Protein AF-A0A658NQN2-F1 (afdb_monomer_lite)

Radius of gyration: 14.79 Å; chains: 1; bounding box: 32×26×38 Å

Secondary structure (DSSP, 8-state):
-TTTHHHHHHHHGGG-HHHHHHHHHHTT---TTS-HHHHHHHHHHHHHHHHHHTT--SSGGGGT--GGGHHHHHHHHHT-HHHHHT---

Foldseek 3Di:
DLQCVLVLQQVQCVLPLPVLLVLLVVLVHDCPPPDSSVSSNSNSVSSLVVCVVVPHDNDPVVVVDD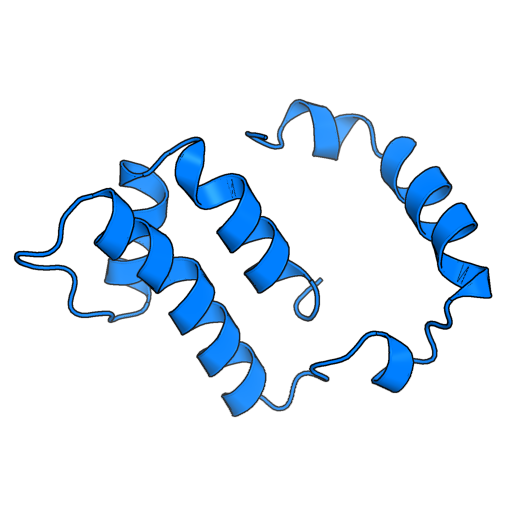PVCVVVVVVVVVVPVVVVVPRSD

Structure (mmCIF, N/CA/C/O backbone):
data_AF-A0A658NQN2-F1
#
_entry.id   AF-A0A658NQN2-F1
#
loop_
_atom_site.group_PDB
_atom_site.id
_atom_site.type_symbol
_atom_site.label_atom_id
_atom_site.label_alt_id
_atom_site.label_comp_id
_atom_site.label_asym_id
_atom_site.label_entity_id
_atom_site.label_seq_id
_atom_site.pdbx_PDB_ins_code
_atom_site.Cartn_x
_atom_site.Cartn_y
_atom_site.Cartn_z
_atom_site.occupancy
_atom_site.B_iso_or_equiv
_atom_site.auth_seq_id
_atom_site.auth_comp_id
_atom_site.auth_asym_id
_atom_site.auth_atom_id
_atom_site.pdbx_PDB_model_num
ATOM 1 N N . ASN A 1 1 ? -0.440 2.590 -11.061 1.00 69.31 1 ASN A N 1
ATOM 2 C CA . ASN A 1 1 ? -0.314 2.747 -9.594 1.00 69.31 1 ASN A CA 1
ATOM 3 C C . ASN A 1 1 ? -0.761 1.490 -8.846 1.00 69.31 1 ASN A C 1
ATOM 5 O O . ASN A 1 1 ? -0.026 1.014 -7.995 1.00 69.31 1 ASN A O 1
ATOM 9 N N . SER A 1 2 ? -1.911 0.904 -9.200 1.00 83.12 2 SER A N 1
ATOM 10 C CA . SER A 1 2 ? -2.571 -0.186 -8.455 1.00 83.12 2 SER A CA 1
ATOM 11 C C . SER A 1 2 ? -1.705 -1.416 -8.128 1.00 83.12 2 SER A C 1
ATOM 13 O O . SER A 1 2 ? -1.876 -1.993 -7.066 1.00 83.12 2 SER A O 1
ATOM 15 N N . LEU A 1 3 ? -0.732 -1.772 -8.978 1.00 93.06 3 LEU A N 1
ATOM 16 C CA . LEU A 1 3 ? 0.221 -2.866 -8.725 1.00 93.06 3 LEU A CA 1
ATOM 17 C C . LEU A 1 3 ? 1.117 -2.625 -7.492 1.00 93.06 3 LEU A C 1
ATOM 19 O O . LEU A 1 3 ? 1.401 -3.554 -6.744 1.00 93.06 3 LEU A O 1
ATOM 23 N N . LEU A 1 4 ? 1.601 -1.394 -7.297 1.00 94.50 4 LEU A N 1
ATOM 24 C CA . LEU A 1 4 ? 2.585 -1.071 -6.252 1.00 94.50 4 LEU A CA 1
ATOM 25 C C . LEU A 1 4 ? 1.938 -0.545 -4.967 1.00 94.50 4 LEU A C 1
ATOM 27 O O . LEU A 1 4 ? 2.584 -0.513 -3.921 1.00 94.50 4 LEU A O 1
ATOM 31 N N . LEU A 1 5 ? 0.666 -0.147 -5.036 1.00 95.88 5 LEU A N 1
ATOM 32 C CA . LEU A 1 5 ? -0.042 0.485 -3.928 1.00 95.88 5 LEU A CA 1
ATOM 33 C C . LEU A 1 5 ? -0.059 -0.370 -2.646 1.00 95.88 5 LEU A C 1
ATOM 35 O O . LEU A 1 5 ? 0.308 0.182 -1.609 1.00 95.88 5 LEU A O 1
ATOM 39 N N . PRO A 1 6 ? -0.372 -1.685 -2.668 1.00 96.38 6 PRO A N 1
ATOM 40 C CA . PRO A 1 6 ? -0.370 -2.487 -1.444 1.00 96.38 6 PRO A CA 1
ATOM 41 C C . PRO A 1 6 ? 0.997 -2.514 -0.748 1.00 96.38 6 PRO A C 1
ATOM 43 O O . PRO A 1 6 ? 1.071 -2.435 0.473 1.00 96.38 6 PRO A O 1
ATOM 46 N N . TYR A 1 7 ? 2.089 -2.556 -1.519 1.00 96.12 7 TYR A N 1
ATOM 47 C CA . TYR A 1 7 ? 3.455 -2.546 -0.986 1.00 96.12 7 TYR A CA 1
ATOM 48 C C . TYR A 1 7 ? 3.825 -1.190 -0.375 1.00 96.12 7 TYR A C 1
ATOM 50 O O . TYR A 1 7 ? 4.428 -1.134 0.695 1.00 96.12 7 TYR A O 1
ATOM 58 N N . GLY A 1 8 ? 3.423 -0.091 -1.022 1.00 96.00 8 GLY A N 1
ATOM 59 C CA . GLY A 1 8 ? 3.586 1.254 -0.471 1.00 96.00 8 GLY A CA 1
ATOM 60 C C . GLY A 1 8 ? 2.775 1.455 0.811 1.00 96.00 8 GLY A C 1
ATOM 61 O O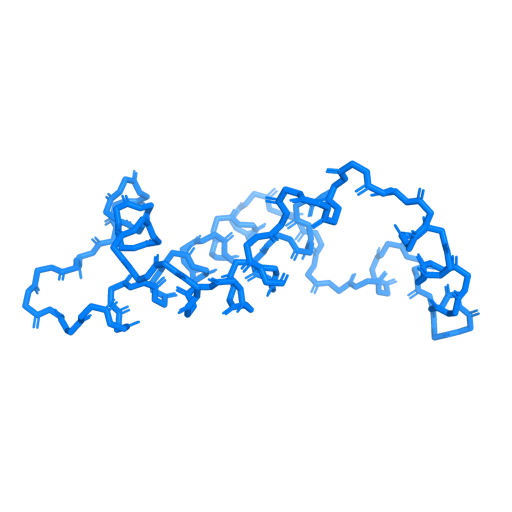 . GLY A 1 8 ? 3.280 2.023 1.775 1.00 96.00 8 GLY A O 1
ATOM 62 N N . MET A 1 9 ? 1.542 0.943 0.862 1.00 97.44 9 MET A N 1
ATOM 63 C CA . MET A 1 9 ? 0.713 0.963 2.072 1.00 97.44 9 MET A CA 1
ATOM 64 C C . MET A 1 9 ? 1.342 0.149 3.202 1.00 97.44 9 MET A C 1
ATOM 66 O O . MET A 1 9 ? 1.412 0.638 4.321 1.00 97.44 9 MET A O 1
ATOM 70 N N . GLU A 1 10 ? 1.837 -1.055 2.916 1.00 97.31 10 GLU A N 1
ATOM 71 C CA . GLU A 1 10 ? 2.513 -1.911 3.896 1.00 97.31 10 GLU A CA 1
ATOM 72 C C . GLU A 1 10 ? 3.756 -1.226 4.480 1.00 97.31 10 GLU A C 1
ATOM 74 O O . GLU A 1 10 ? 3.942 -1.188 5.699 1.00 97.31 10 GLU A O 1
ATOM 79 N N . PHE A 1 11 ? 4.566 -0.604 3.620 1.00 97.12 11 PHE A N 1
ATOM 80 C CA . PHE A 1 11 ? 5.701 0.202 4.050 1.00 97.12 11 PHE A CA 1
ATOM 81 C C . PHE A 1 11 ? 5.247 1.394 4.910 1.00 97.12 11 PHE A C 1
ATOM 83 O O . PHE A 1 11 ? 5.765 1.610 6.006 1.00 97.12 11 PHE A O 1
ATOM 90 N N . ASN A 1 12 ? 4.238 2.139 4.468 1.00 97.75 12 ASN A N 1
ATOM 91 C CA . ASN A 1 12 ? 3.790 3.354 5.143 1.00 97.75 12 ASN A CA 1
ATOM 92 C C . ASN A 1 12 ? 2.937 3.110 6.386 1.00 97.75 12 ASN A C 1
ATOM 94 O O . ASN A 1 12 ? 2.825 4.022 7.204 1.00 97.75 12 ASN A O 1
ATOM 98 N N . ALA A 1 13 ? 2.373 1.918 6.584 1.00 97.44 13 ALA A N 1
ATOM 99 C CA . ALA A 1 13 ? 1.441 1.629 7.673 1.00 97.44 13 ALA A CA 1
ATOM 100 C C . ALA A 1 13 ? 1.983 2.060 9.044 1.00 97.44 13 ALA A C 1
ATOM 102 O O . ALA A 1 13 ? 1.275 2.675 9.842 1.00 97.44 13 ALA A O 1
ATOM 103 N N . LEU A 1 14 ? 3.275 1.821 9.288 1.00 96.88 14 LEU A N 1
ATOM 104 C CA . LEU A 1 14 ? 3.945 2.153 10.548 1.00 96.88 14 LEU A CA 1
ATOM 105 C C . LEU A 1 14 ? 4.119 3.659 10.796 1.00 96.88 14 LEU A C 1
ATOM 107 O O . LEU A 1 14 ? 4.328 4.047 11.941 1.00 96.88 14 LEU A O 1
ATOM 111 N N . SER A 1 15 ? 4.023 4.501 9.765 1.00 97.62 15 SER A N 1
ATOM 112 C CA . SER A 1 15 ? 4.069 5.962 9.924 1.00 97.62 15 SER A CA 1
ATOM 113 C C . SER A 1 15 ? 2.796 6.520 10.567 1.00 97.62 15 SER A C 1
ATOM 115 O O . SER A 1 15 ? 2.836 7.569 11.208 1.00 97.62 15 SER A O 1
ATOM 117 N N . ASN A 1 16 ? 1.656 5.832 10.411 1.00 97.94 16 ASN A N 1
ATOM 118 C CA . ASN A 1 16 ? 0.390 6.269 10.987 1.00 97.94 16 ASN A CA 1
ATOM 119 C C . ASN A 1 16 ? -0.607 5.116 11.174 1.00 97.94 16 ASN A C 1
ATOM 121 O O . ASN A 1 16 ? -1.561 4.960 10.411 1.00 97.94 16 ASN A O 1
ATOM 125 N N . LEU A 1 17 ? -0.418 4.338 12.241 1.00 98.31 17 LEU A N 1
ATOM 126 C CA . LEU A 1 17 ? -1.258 3.172 12.534 1.00 98.31 17 LEU A CA 1
ATOM 127 C C . LEU A 1 17 ? -2.759 3.502 12.568 1.00 98.31 17 LEU A C 1
ATOM 129 O O . LEU A 1 17 ? -3.568 2.728 12.070 1.00 98.31 17 LEU A O 1
ATOM 133 N N . CYS A 1 18 ? -3.129 4.661 13.119 1.00 98.06 18 CYS A N 1
ATOM 134 C CA . CYS A 1 18 ? -4.526 5.072 13.243 1.00 98.06 18 CYS A CA 1
ATOM 135 C C . CYS A 1 18 ? -5.175 5.304 11.871 1.00 98.06 18 CYS A C 1
ATOM 137 O O . CYS A 1 18 ? -6.221 4.730 11.578 1.00 98.06 18 CYS A O 1
ATOM 139 N N . LYS A 1 19 ? -4.526 6.079 10.988 1.00 98.25 19 LYS A N 1
ATOM 140 C CA . LYS A 1 19 ? -5.060 6.338 9.642 1.00 98.25 19 LYS A CA 1
ATOM 141 C C . LYS A 1 19 ? -5.152 5.067 8.807 1.00 98.25 19 LYS A C 1
ATOM 143 O O . LYS A 1 19 ? -6.159 4.864 8.141 1.00 98.25 19 LYS A O 1
ATOM 148 N N . PHE A 1 20 ? -4.134 4.211 8.848 1.00 98.56 20 PHE A N 1
ATOM 149 C CA . PHE A 1 20 ? -4.179 2.947 8.112 1.00 98.56 20 PHE A CA 1
ATOM 150 C C . PHE A 1 20 ? -5.211 1.975 8.701 1.00 98.56 20 PHE A C 1
ATOM 152 O O . PHE A 1 20 ? -5.880 1.287 7.941 1.00 98.56 20 PHE A O 1
ATOM 159 N N . GLY A 1 21 ? -5.428 1.973 10.020 1.00 98.56 21 GLY A N 1
ATOM 160 C CA . GLY A 1 21 ? -6.542 1.247 10.638 1.00 98.56 21 GLY A CA 1
ATOM 161 C C . GLY A 1 21 ? -7.907 1.733 10.139 1.00 98.56 21 GLY A C 1
ATOM 162 O O . GLY A 1 21 ? -8.729 0.917 9.741 1.00 98.56 21 GLY A O 1
ATOM 163 N N . ALA A 1 22 ? -8.115 3.051 10.052 1.00 98.56 22 ALA A N 1
ATOM 164 C CA . ALA A 1 22 ? -9.347 3.625 9.503 1.00 98.56 22 ALA A CA 1
ATOM 165 C C . ALA A 1 22 ? -9.556 3.275 8.017 1.00 98.56 22 ALA A C 1
ATOM 167 O O . ALA A 1 22 ? -10.683 3.061 7.581 1.00 98.56 22 ALA A O 1
ATOM 168 N N . VAL A 1 23 ? -8.477 3.174 7.231 1.00 98.38 23 VAL A N 1
ATOM 169 C CA . VAL A 1 23 ? -8.560 2.676 5.847 1.00 98.38 23 VAL A CA 1
ATOM 170 C C . VAL A 1 23 ? -8.995 1.211 5.817 1.00 98.38 23 VAL A C 1
ATOM 172 O O . VAL A 1 23 ? -9.836 0.861 4.997 1.00 98.38 23 VAL A O 1
ATOM 175 N N . ALA A 1 24 ? -8.457 0.359 6.695 1.00 98.56 24 ALA A N 1
ATOM 176 C CA . ALA A 1 24 ? -8.871 -1.042 6.779 1.00 98.56 24 ALA A CA 1
ATOM 177 C C . ALA A 1 24 ? -10.365 -1.174 7.119 1.00 98.56 24 ALA A C 1
ATOM 179 O O . ALA A 1 24 ? -11.085 -1.902 6.443 1.00 98.56 24 ALA A O 1
ATOM 180 N N . GLU A 1 25 ? -10.841 -0.413 8.107 1.00 98.44 25 GLU A N 1
ATOM 181 C CA . GLU A 1 25 ? -12.261 -0.359 8.471 1.00 98.44 25 GLU A CA 1
ATOM 182 C C . GLU A 1 25 ? -13.138 0.105 7.300 1.00 98.44 25 GLU A C 1
ATOM 184 O O . GLU A 1 25 ? -14.148 -0.524 6.995 1.00 98.44 25 GLU A O 1
ATOM 189 N N . ALA A 1 26 ? -12.724 1.157 6.586 1.00 98.31 26 ALA A N 1
ATOM 190 C CA . ALA A 1 26 ? -13.445 1.661 5.416 1.00 98.31 26 ALA A CA 1
ATOM 191 C C . ALA A 1 26 ? -13.488 0.658 4.248 1.00 98.31 26 ALA A C 1
ATOM 193 O O . ALA A 1 26 ? -14.413 0.699 3.439 1.00 98.31 26 ALA A O 1
ATOM 194 N N . LEU A 1 27 ? -12.504 -0.241 4.159 1.00 97.81 27 LEU A N 1
ATOM 195 C CA . LEU A 1 27 ? -12.478 -1.353 3.205 1.00 97.81 27 LEU A CA 1
ATOM 196 C C . LEU A 1 27 ? -13.312 -2.562 3.670 1.00 97.81 27 LEU A C 1
ATOM 198 O O . LEU A 1 27 ? -13.415 -3.538 2.934 1.00 97.81 27 LEU A O 1
ATOM 202 N N . GLY A 1 28 ? -13.932 -2.491 4.852 1.00 97.75 28 GLY A N 1
ATOM 203 C CA . GLY A 1 28 ? -14.800 -3.533 5.398 1.00 97.75 28 GLY A CA 1
ATOM 204 C C . GLY A 1 28 ? -14.082 -4.589 6.240 1.00 97.75 28 GLY A C 1
ATOM 205 O O . GLY A 1 28 ? -14.692 -5.603 6.579 1.00 97.75 28 GLY A O 1
ATOM 206 N N . GLU A 1 29 ? -12.812 -4.381 6.599 1.00 98.44 29 GLU A N 1
ATOM 207 C CA . GLU A 1 29 ? -12.065 -5.344 7.411 1.00 98.44 29 GLU A CA 1
ATOM 208 C C . GLU A 1 29 ? -12.509 -5.325 8.886 1.00 98.44 29 GLU A C 1
ATOM 210 O O . GLU A 1 29 ? -12.677 -4.254 9.481 1.00 98.44 29 GLU A O 1
ATOM 215 N N . PRO A 1 30 ? -12.631 -6.495 9.539 1.00 97.56 30 PRO A N 1
ATOM 216 C CA . PRO A 1 30 ? -12.970 -6.575 10.953 1.00 97.56 30 PRO A CA 1
ATOM 217 C C . PRO A 1 30 ? -11.760 -6.199 11.821 1.00 97.56 30 PRO A C 1
ATOM 219 O O . PRO A 1 30 ? -10.910 -7.035 12.130 1.00 97.56 30 PRO A O 1
ATOM 222 N N . ILE A 1 31 ? -11.680 -4.932 12.238 1.00 98.00 31 ILE A N 1
ATOM 223 C CA . ILE A 1 31 ? -10.549 -4.423 13.037 1.00 98.00 31 ILE A CA 1
ATOM 224 C C . ILE A 1 31 ? -10.803 -4.354 14.551 1.00 98.00 31 ILE A C 1
ATOM 226 O O . ILE A 1 31 ? -9.886 -4.057 15.321 1.00 98.00 31 ILE A O 1
ATOM 230 N N . VAL A 1 32 ? -12.029 -4.626 15.004 1.00 97.12 32 VAL A N 1
ATOM 231 C CA . VAL A 1 32 ? -12.404 -4.553 16.425 1.00 97.12 32 VAL A CA 1
ATOM 232 C C . VAL A 1 32 ? -11.632 -5.594 17.239 1.00 97.12 32 VAL A C 1
ATOM 234 O O . VAL A 1 32 ? -11.573 -6.767 16.883 1.00 97.12 32 VAL A O 1
ATOM 237 N N . GLY A 1 33 ? -11.038 -5.159 18.352 1.00 97.50 33 GLY A N 1
ATOM 238 C CA . GLY A 1 33 ? -10.238 -6.018 19.233 1.00 97.50 33 GLY A CA 1
ATOM 239 C C . GLY A 1 33 ? -8.815 -6.292 18.734 1.00 97.50 33 GLY A C 1
ATOM 240 O O . GLY A 1 33 ? -8.027 -6.899 19.459 1.00 97.50 33 GLY A O 1
ATOM 241 N N . LEU A 1 34 ? -8.447 -5.820 17.537 1.00 98.25 34 LEU A N 1
ATOM 242 C CA . LEU A 1 34 ? -7.072 -5.889 17.057 1.00 98.25 34 LEU A CA 1
ATOM 243 C C . LEU A 1 34 ? -6.202 -4.808 17.706 1.00 98.25 34 LEU A C 1
ATOM 245 O O . LEU A 1 34 ? -6.656 -3.716 18.047 1.00 98.25 34 LEU A O 1
ATOM 249 N N . SER A 1 35 ? -4.901 -5.088 17.814 1.00 98.44 35 SER A N 1
ATOM 250 C CA . SER A 1 35 ? -3.931 -4.033 18.122 1.00 98.44 35 SER A CA 1
ATOM 251 C C . SER A 1 35 ? -3.900 -2.989 16.993 1.00 98.44 35 SER A C 1
ATOM 253 O O . SER A 1 35 ? -4.107 -3.355 15.831 1.00 98.44 35 SER A O 1
ATOM 255 N N . PRO A 1 36 ? -3.532 -1.721 17.267 1.00 98.25 36 PRO A N 1
ATOM 256 C CA . PRO A 1 36 ? -3.417 -0.698 16.224 1.00 98.25 36 PRO A CA 1
ATOM 257 C C . PRO A 1 36 ? -2.508 -1.112 15.060 1.00 98.25 36 PRO A C 1
ATOM 259 O O . PRO A 1 36 ? -2.768 -0.780 13.908 1.00 98.25 36 PRO A O 1
ATOM 262 N N . ARG A 1 37 ? -1.450 -1.883 15.347 1.00 98.00 37 ARG A N 1
ATOM 263 C CA . ARG A 1 37 ? -0.542 -2.414 14.324 1.00 98.00 37 ARG A CA 1
ATOM 264 C C . ARG A 1 37 ? -1.214 -3.463 13.441 1.00 98.00 37 ARG A C 1
ATOM 266 O O . ARG A 1 37 ? -1.045 -3.415 12.227 1.00 98.00 37 ARG A O 1
ATOM 273 N N . ALA A 1 38 ? -1.959 -4.389 14.038 1.00 98.25 38 ALA A N 1
ATOM 274 C CA . ALA A 1 38 ? -2.686 -5.411 13.291 1.00 98.25 38 ALA A CA 1
ATOM 275 C C . ALA A 1 38 ? -3.817 -4.791 12.451 1.00 98.25 38 ALA A C 1
ATOM 277 O O . ALA A 1 38 ? -3.931 -5.106 11.270 1.00 98.25 38 ALA A O 1
ATOM 278 N N . ALA A 1 39 ? -4.574 -3.844 13.018 1.00 98.50 39 ALA A N 1
ATOM 279 C CA . ALA A 1 39 ? -5.599 -3.092 12.295 1.00 98.50 39 ALA A CA 1
ATOM 280 C C . ALA A 1 39 ? -5.014 -2.308 11.107 1.00 98.50 39 ALA A C 1
ATOM 282 O O . ALA A 1 39 ? -5.547 -2.363 10.005 1.00 98.50 39 ALA A O 1
ATOM 283 N N . ALA A 1 40 ? -3.875 -1.630 11.286 1.00 98.44 40 ALA A N 1
ATOM 284 C CA . ALA A 1 40 ? -3.200 -0.940 10.187 1.00 98.44 40 ALA A CA 1
ATOM 285 C C . ALA A 1 40 ? -2.747 -1.902 9.077 1.00 98.44 40 ALA A C 1
ATOM 287 O O . ALA A 1 40 ? -2.913 -1.596 7.897 1.00 98.44 40 ALA A O 1
ATOM 288 N N . GLY A 1 41 ? -2.211 -3.072 9.441 1.00 97.94 41 GLY A N 1
ATOM 289 C CA . GLY A 1 41 ? -1.770 -4.094 8.485 1.00 97.94 41 GLY A CA 1
ATOM 290 C C . GLY A 1 41 ? -2.894 -4.603 7.576 1.00 97.94 41 GLY A C 1
ATOM 291 O O . GLY A 1 41 ? -2.661 -4.834 6.389 1.00 97.94 41 GLY A O 1
ATOM 292 N N . LYS A 1 42 ? -4.125 -4.675 8.099 1.00 98.50 42 LYS A N 1
ATOM 293 C CA . LYS A 1 42 ? -5.317 -5.088 7.344 1.00 98.50 42 LYS A CA 1
ATOM 294 C C . LYS A 1 42 ? -5.603 -4.205 6.127 1.00 98.50 42 LYS A C 1
ATOM 296 O O . LYS A 1 42 ? -6.111 -4.700 5.132 1.00 98.50 42 LYS A O 1
ATOM 301 N N . SER A 1 43 ? -5.207 -2.931 6.142 1.00 98.19 43 SER A N 1
ATOM 302 C CA . SER A 1 43 ? -5.431 -2.030 5.000 1.00 98.19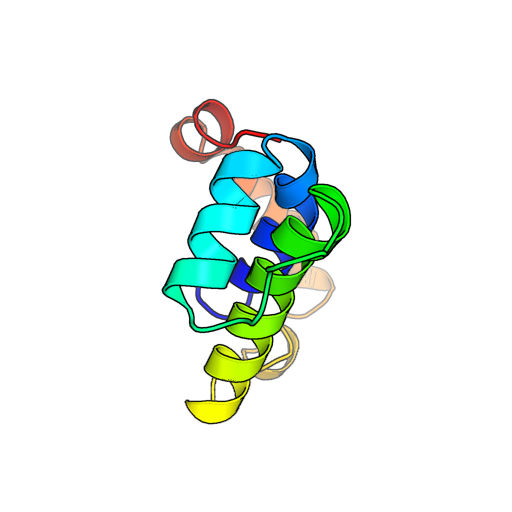 43 SER A CA 1
ATOM 303 C C . SER A 1 43 ? -4.657 -2.443 3.744 1.00 98.19 43 SER A C 1
ATOM 305 O O . SER A 1 43 ? -5.205 -2.429 2.641 1.00 98.19 43 SER A O 1
ATOM 307 N N . ALA A 1 44 ? -3.389 -2.834 3.898 1.00 97.69 44 ALA A N 1
ATOM 308 C CA . ALA A 1 44 ? -2.556 -3.289 2.789 1.00 97.69 44 ALA A CA 1
ATOM 309 C C . ALA A 1 44 ? -3.004 -4.671 2.292 1.00 97.69 44 ALA A C 1
ATOM 311 O O . ALA A 1 44 ? -3.003 -4.919 1.086 1.00 97.69 44 ALA A O 1
ATOM 312 N N . GLU A 1 45 ? -3.424 -5.546 3.212 1.00 97.88 45 GLU A N 1
ATOM 313 C CA . GLU A 1 45 ? -4.002 -6.858 2.899 1.00 97.88 45 GLU A CA 1
ATOM 314 C C . GLU A 1 45 ? -5.291 -6.718 2.078 1.00 97.88 45 GLU A C 1
ATOM 316 O O . GLU A 1 45 ? -5.361 -7.249 0.971 1.00 97.88 45 GLU A O 1
ATOM 321 N N . ALA A 1 46 ? -6.253 -5.922 2.549 1.00 98.12 46 ALA A N 1
ATOM 322 C CA . ALA A 1 46 ? -7.508 -5.659 1.851 1.00 98.12 46 ALA A CA 1
ATOM 323 C C . ALA A 1 46 ? -7.282 -5.036 0.467 1.00 98.12 46 ALA A C 1
ATOM 325 O O . ALA A 1 46 ? -7.884 -5.453 -0.520 1.00 98.12 46 ALA A O 1
ATOM 326 N N . CYS A 1 47 ? -6.350 -4.082 0.352 1.00 97.69 47 CYS A N 1
ATOM 327 C CA . CYS A 1 47 ? -5.992 -3.495 -0.939 1.00 97.69 47 CYS A CA 1
ATOM 328 C C . CYS A 1 47 ? -5.383 -4.532 -1.902 1.00 97.69 47 CYS A C 1
ATOM 330 O O . CYS A 1 47 ? -5.652 -4.499 -3.105 1.00 97.69 47 CYS A O 1
ATOM 332 N N . ARG A 1 48 ? -4.583 -5.477 -1.388 1.00 96.69 48 ARG A N 1
ATOM 333 C CA . ARG A 1 48 ? -4.019 -6.581 -2.177 1.00 96.69 48 ARG A CA 1
ATOM 334 C C . ARG A 1 48 ? -5.107 -7.549 -2.650 1.00 96.69 48 ARG A C 1
ATOM 336 O O . ARG A 1 48 ? -5.075 -7.935 -3.814 1.00 96.69 48 ARG A O 1
ATOM 343 N N . LEU A 1 49 ? -6.068 -7.894 -1.792 1.00 97.19 49 LEU A N 1
ATOM 344 C CA . LEU A 1 49 ? -7.215 -8.732 -2.160 1.00 97.19 49 LEU A CA 1
ATOM 345 C C . LEU A 1 49 ? -8.080 -8.055 -3.227 1.00 97.19 49 LEU A C 1
ATOM 347 O O . LEU A 1 49 ? -8.288 -8.629 -4.289 1.00 97.19 49 LEU A O 1
ATOM 351 N N . LEU A 1 50 ? -8.439 -6.785 -3.034 1.00 96.75 50 LEU A N 1
ATOM 352 C CA . LEU A 1 50 ? -9.192 -6.019 -4.031 1.00 96.75 50 LEU A CA 1
ATOM 353 C C . LEU A 1 50 ? -8.468 -5.953 -5.387 1.00 96.75 50 LEU A C 1
ATOM 355 O O . LEU A 1 50 ? -9.089 -6.058 -6.442 1.00 96.75 50 LEU A O 1
ATOM 359 N N . SER A 1 51 ? -7.143 -5.786 -5.367 1.00 96.38 51 SER A N 1
ATOM 360 C CA . SER A 1 51 ? -6.301 -5.798 -6.569 1.00 96.38 51 SER A CA 1
ATOM 361 C C . SER A 1 51 ? -6.383 -7.139 -7.316 1.00 96.38 51 SER A C 1
ATOM 363 O O . SER A 1 51 ? -6.433 -7.152 -8.547 1.00 96.38 51 SER A O 1
ATOM 365 N N . LEU A 1 52 ? -6.434 -8.260 -6.590 1.00 96.31 52 LEU A N 1
ATOM 366 C CA . LEU A 1 52 ? -6.636 -9.593 -7.166 1.00 96.31 52 LEU A CA 1
ATOM 367 C C . LEU A 1 52 ? -8.040 -9.743 -7.759 1.00 96.31 52 LEU A C 1
ATOM 369 O O . LEU A 1 52 ? -8.163 -10.173 -8.906 1.00 96.31 52 LEU A O 1
ATOM 373 N N . ASP A 1 53 ? -9.070 -9.342 -7.015 1.00 97.38 53 ASP A N 1
ATOM 374 C CA . ASP A 1 53 ? -10.477 -9.515 -7.395 1.00 97.38 53 ASP A CA 1
ATOM 375 C C . ASP A 1 53 ? -10.824 -8.805 -8.709 1.00 97.38 53 ASP A C 1
ATOM 377 O O . ASP A 1 53 ? -11.596 -9.317 -9.519 1.00 97.38 53 ASP A O 1
ATOM 381 N N . VAL A 1 54 ? -10.215 -7.642 -8.959 1.00 97.00 54 VAL A N 1
ATOM 382 C CA . VAL A 1 54 ? -10.429 -6.866 -10.194 1.00 97.00 54 VAL A CA 1
ATOM 383 C C . VAL A 1 54 ? -9.406 -7.175 -11.295 1.00 97.00 54 VAL A C 1
ATOM 385 O O . VAL A 1 54 ? -9.357 -6.481 -12.311 1.00 97.00 54 VAL A O 1
ATOM 388 N N . GLY A 1 55 ? -8.580 -8.211 -11.117 1.00 95.94 55 GLY A N 1
ATOM 389 C CA . GLY A 1 55 ? -7.672 -8.714 -12.149 1.00 95.94 55 GLY A CA 1
ATOM 390 C C . GLY A 1 55 ? -6.451 -7.833 -12.423 1.00 95.94 55 GLY A C 1
ATOM 391 O O . GLY A 1 55 ? -5.909 -7.858 -13.531 1.00 95.94 55 GLY A O 1
ATOM 392 N N . ILE A 1 56 ? -5.987 -7.048 -11.445 1.00 96.50 56 ILE A N 1
ATOM 393 C CA . ILE A 1 56 ? -4.734 -6.298 -11.595 1.00 96.50 56 ILE A CA 1
ATOM 394 C C . ILE A 1 56 ? -3.567 -7.296 -11.672 1.00 96.50 56 ILE A C 1
ATOM 396 O O . ILE A 1 56 ? -3.525 -8.269 -10.912 1.00 96.50 56 ILE A O 1
ATOM 400 N N . PRO A 1 57 ? -2.572 -7.081 -12.549 1.00 95.25 57 PRO A N 1
ATOM 401 C CA . PRO A 1 57 ? -1.346 -7.868 -12.528 1.00 95.25 57 PRO A CA 1
ATOM 402 C C . PRO A 1 57 ? -0.661 -7.778 -11.160 1.00 95.25 57 PRO A C 1
ATOM 404 O O . PRO A 1 57 ? -0.582 -6.703 -10.581 1.00 95.25 57 PRO A O 1
ATOM 407 N N . GLN A 1 58 ? -0.125 -8.891 -10.660 1.00 93.88 58 GLN A N 1
ATOM 408 C CA . GLN A 1 58 ? 0.456 -8.967 -9.307 1.00 93.88 58 GLN A CA 1
ATOM 409 C C . GLN A 1 58 ? 1.987 -8.898 -9.291 1.00 93.88 58 GLN A C 1
ATOM 411 O O . GLN A 1 58 ? 2.623 -8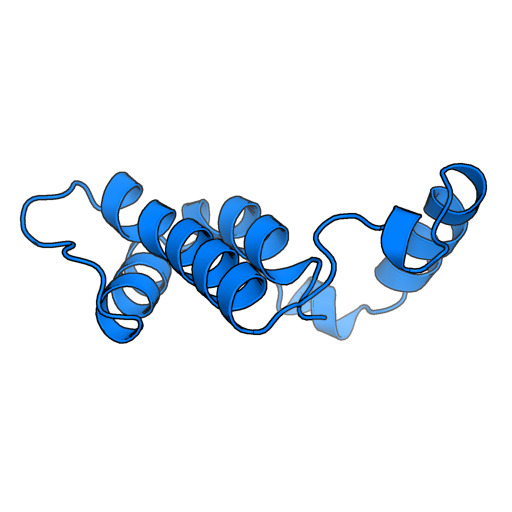.936 -8.242 1.00 93.88 58 GLN A O 1
ATOM 416 N N . ARG A 1 59 ? 2.609 -8.841 -10.471 1.00 94.25 59 ARG A N 1
ATOM 417 C CA . ARG A 1 59 ? 4.064 -8.818 -10.631 1.00 94.25 59 ARG A CA 1
ATOM 418 C C . ARG A 1 59 ? 4.443 -7.737 -11.624 1.00 94.25 59 ARG A C 1
ATOM 420 O O . ARG A 1 59 ? 3.822 -7.619 -12.676 1.00 94.25 59 ARG A O 1
ATOM 427 N N . MET A 1 60 ? 5.525 -7.021 -11.340 1.00 94.69 60 MET A N 1
ATOM 428 C CA . MET A 1 60 ? 6.108 -6.047 -12.271 1.00 94.69 60 MET A CA 1
ATOM 429 C C . MET A 1 60 ? 6.482 -6.700 -13.615 1.00 94.69 60 MET A C 1
ATOM 431 O O . MET A 1 60 ? 6.255 -6.121 -14.675 1.00 94.69 60 MET A O 1
ATOM 435 N N . SER A 1 61 ? 6.934 -7.956 -13.594 1.00 95.38 61 SER A N 1
ATOM 436 C CA . SER A 1 61 ? 7.232 -8.727 -14.807 1.00 95.38 61 SER A CA 1
ATOM 437 C C . SER A 1 61 ? 6.013 -8.970 -15.701 1.00 95.38 61 SER A C 1
ATOM 439 O O . SER A 1 61 ? 6.162 -9.051 -16.915 1.00 95.38 61 SER A O 1
ATOM 441 N N . ALA A 1 62 ? 4.805 -9.047 -15.132 1.00 95.31 62 ALA A N 1
ATOM 442 C CA . ALA A 1 62 ? 3.573 -9.239 -15.899 1.00 95.31 62 ALA A CA 1
ATOM 443 C C . ALA A 1 62 ? 3.185 -7.999 -16.725 1.00 95.31 62 ALA A C 1
ATOM 445 O O . ALA A 1 62 ? 2.366 -8.099 -17.631 1.00 95.31 62 ALA A O 1
ATOM 446 N N . VAL A 1 63 ? 3.796 -6.844 -16.438 1.00 94.19 63 VAL A N 1
ATOM 447 C CA . VAL A 1 63 ? 3.645 -5.598 -17.207 1.00 94.19 63 VAL A CA 1
ATOM 448 C C . VAL A 1 63 ? 4.935 -5.215 -17.943 1.00 94.19 63 VAL A C 1
ATOM 450 O O . VAL A 1 63 ? 5.144 -4.054 -18.281 1.00 94.19 63 VAL A O 1
ATOM 453 N N . GLY A 1 64 ? 5.826 -6.185 -18.180 1.00 95.56 64 GLY A N 1
ATOM 454 C CA . GLY A 1 64 ? 7.051 -5.991 -18.963 1.00 95.56 64 GLY A CA 1
ATOM 455 C C . GLY A 1 64 ? 8.200 -5.305 -18.217 1.00 95.56 64 GLY A C 1
ATOM 456 O O . GLY A 1 64 ? 9.215 -4.969 -18.830 1.00 95.56 64 GLY A O 1
ATOM 457 N N . ILE A 1 65 ? 8.092 -5.105 -16.900 1.00 95.56 65 ILE A N 1
ATOM 458 C CA . ILE A 1 65 ? 9.190 -4.545 -16.110 1.00 95.56 65 ILE A CA 1
ATOM 459 C C . ILE A 1 65 ? 10.162 -5.662 -15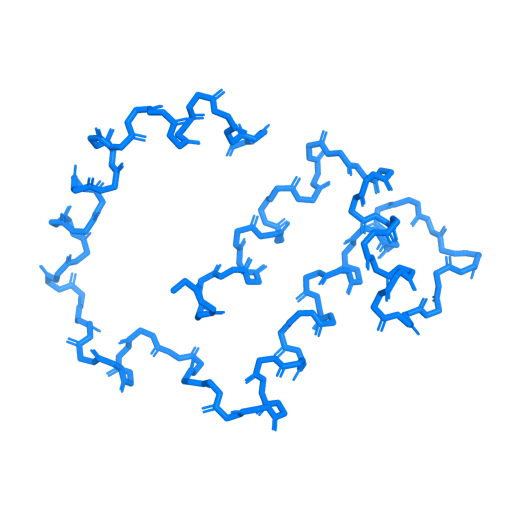.725 1.00 95.56 65 ILE A C 1
ATOM 461 O O . ILE A 1 65 ? 9.795 -6.630 -15.056 1.00 95.56 65 ILE A O 1
ATOM 465 N N . ARG A 1 66 ? 11.418 -5.501 -16.144 1.00 96.31 66 ARG A N 1
ATOM 466 C CA . ARG A 1 66 ? 12.529 -6.417 -15.883 1.00 96.31 66 ARG A CA 1
ATOM 467 C C . ARG A 1 66 ? 13.508 -5.796 -14.896 1.00 96.31 66 ARG A C 1
ATOM 469 O O . ARG A 1 66 ? 13.458 -4.596 -14.636 1.00 96.31 66 ARG A O 1
ATOM 476 N N . GLN A 1 67 ? 14.413 -6.617 -14.374 1.00 95.69 67 GLN A N 1
ATOM 477 C CA . GLN A 1 67 ? 15.403 -6.187 -13.388 1.00 95.69 67 GLN A CA 1
ATOM 478 C C . GLN A 1 67 ? 16.306 -5.062 -13.916 1.00 95.69 67 GLN A C 1
ATOM 480 O O . GLN A 1 67 ? 16.566 -4.108 -13.194 1.00 95.69 67 GLN A O 1
ATOM 485 N N . GLU A 1 68 ? 16.680 -5.108 -15.197 1.00 97.31 68 GLU A N 1
ATOM 486 C CA . GLU A 1 68 ? 17.461 -4.055 -15.867 1.00 97.31 68 GLU A CA 1
ATOM 487 C C . GLU A 1 68 ? 16.744 -2.693 -15.949 1.00 97.31 68 GLU A C 1
ATOM 489 O O . GLU A 1 68 ? 17.382 -1.674 -16.181 1.00 97.31 68 GLU A O 1
ATOM 494 N N . HIS A 1 69 ? 15.419 -2.650 -15.755 1.00 96.44 69 HIS A N 1
ATOM 495 C CA . HIS A 1 69 ? 14.657 -1.399 -15.750 1.00 96.44 69 HIS A CA 1
ATOM 496 C C . HIS A 1 69 ? 14.598 -0.750 -14.354 1.00 96.44 69 HIS A C 1
ATOM 498 O O . HIS A 1 69 ? 14.126 0.382 -14.244 1.00 96.44 69 HIS A O 1
ATOM 504 N N . LEU A 1 70 ? 15.011 -1.448 -13.284 1.00 94.94 70 LEU A N 1
ATOM 505 C CA . LEU A 1 70 ? 14.797 -0.988 -11.906 1.00 94.94 70 LEU A CA 1
ATOM 506 C C . LEU A 1 70 ? 15.546 0.308 -11.598 1.00 94.94 70 LEU A C 1
ATOM 508 O O . LEU A 1 70 ? 14.930 1.221 -11.055 1.00 94.94 70 LEU A O 1
ATOM 512 N N . ASP A 1 71 ? 16.811 0.424 -11.998 1.00 97.12 71 ASP A N 1
ATOM 513 C CA . ASP A 1 71 ? 17.616 1.621 -11.722 1.00 97.12 71 ASP A CA 1
ATOM 514 C C . ASP A 1 71 ? 16.986 2.868 -12.360 1.00 97.12 71 ASP A C 1
ATOM 516 O O . ASP A 1 71 ? 16.735 3.865 -11.687 1.00 97.12 71 ASP A O 1
ATOM 520 N N . ALA A 1 72 ? 16.591 2.775 -13.634 1.00 96.75 72 ALA A N 1
ATOM 521 C CA . ALA A 1 72 ? 15.920 3.869 -14.335 1.00 96.75 72 ALA A CA 1
ATOM 522 C C . ALA A 1 72 ? 14.549 4.222 -13.723 1.00 96.75 72 ALA A C 1
ATOM 524 O O . ALA A 1 72 ? 14.163 5.395 -13.690 1.00 96.75 72 ALA A O 1
ATOM 525 N N . LEU A 1 73 ? 13.803 3.224 -13.232 1.00 94.31 73 LEU A N 1
ATOM 526 C CA . LEU A 1 73 ? 12.533 3.441 -12.535 1.00 94.31 73 LEU A CA 1
ATOM 527 C C . LEU A 1 73 ? 12.737 4.169 -11.206 1.00 94.31 73 LEU A C 1
ATOM 529 O O . LEU A 1 73 ? 11.980 5.092 -10.905 1.00 94.31 73 LEU A O 1
ATOM 533 N N . VAL A 1 74 ? 13.753 3.780 -10.433 1.00 94.38 74 VAL A N 1
ATOM 534 C CA . VAL A 1 74 ? 14.109 4.434 -9.169 1.00 94.38 74 VAL A CA 1
ATOM 535 C C . VAL A 1 74 ? 14.561 5.867 -9.430 1.00 94.38 74 VAL A C 1
ATOM 537 O O . VAL A 1 74 ? 14.010 6.784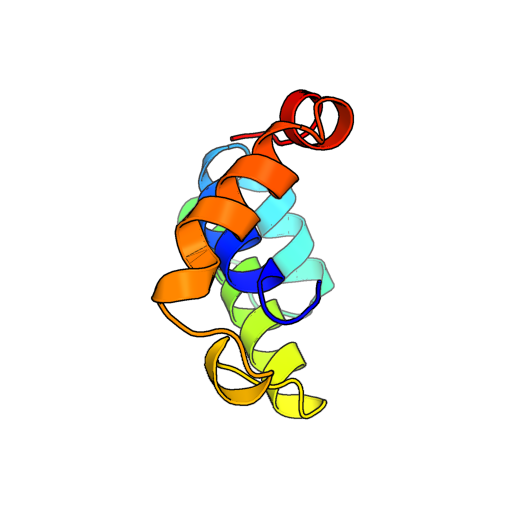 -8.827 1.00 94.38 74 VAL A O 1
ATOM 540 N N . ASP A 1 75 ? 15.460 6.094 -10.387 1.00 95.94 75 ASP A N 1
ATOM 541 C CA . ASP A 1 75 ? 15.925 7.436 -10.753 1.00 95.94 75 ASP A CA 1
ATOM 542 C C . ASP A 1 75 ? 14.779 8.344 -11.212 1.00 95.94 75 ASP A C 1
ATOM 544 O O . ASP A 1 75 ? 14.710 9.524 -10.856 1.00 95.94 75 ASP A O 1
ATOM 548 N N . GLY A 1 76 ? 13.856 7.799 -12.008 1.00 94.88 76 GLY A N 1
ATOM 549 C CA . GLY A 1 76 ? 12.646 8.498 -12.429 1.00 94.88 76 GLY A CA 1
ATOM 550 C C . GLY A 1 76 ? 11.737 8.834 -11.247 1.00 94.88 76 GLY A C 1
ATOM 551 O O . GLY A 1 76 ? 11.261 9.965 -11.139 1.00 94.88 76 GLY A O 1
ATOM 552 N N . ALA A 1 77 ? 11.532 7.879 -10.337 1.00 92.12 77 ALA A N 1
ATOM 553 C CA . ALA A 1 77 ? 10.728 8.079 -9.141 1.00 92.12 77 ALA A CA 1
ATOM 554 C C . ALA A 1 77 ? 11.347 9.145 -8.228 1.00 92.12 77 ALA A C 1
ATOM 556 O O . ALA A 1 77 ? 10.639 10.062 -7.827 1.00 92.12 77 ALA A O 1
ATOM 557 N N . MET A 1 78 ? 12.657 9.107 -7.962 1.00 93.56 78 MET A N 1
ATOM 558 C CA . MET A 1 78 ? 13.364 10.060 -7.088 1.00 93.56 78 MET A CA 1
ATOM 559 C C . MET A 1 78 ? 13.266 11.517 -7.562 1.00 93.56 78 MET A C 1
ATOM 561 O O . MET A 1 78 ? 13.289 12.441 -6.750 1.00 93.56 78 MET A O 1
ATOM 565 N N . LYS A 1 79 ? 13.063 11.744 -8.865 1.00 95.06 79 LYS A N 1
ATOM 566 C CA . LYS A 1 79 ? 12.821 13.082 -9.430 1.00 95.06 79 LYS A CA 1
ATOM 567 C C . LYS A 1 79 ? 11.418 13.626 -9.132 1.00 95.06 79 LYS A C 1
ATOM 569 O O . LYS A 1 79 ? 11.186 14.825 -9.276 1.00 95.06 79 LYS A O 1
ATOM 574 N N . MET A 1 80 ? 10.478 12.793 -8.683 1.00 92.69 80 MET A N 1
ATOM 575 C CA . MET A 1 80 ? 9.114 13.193 -8.310 1.00 92.69 80 MET A CA 1
ATOM 576 C C . MET A 1 80 ? 9.070 13.811 -6.902 1.00 92.69 80 MET A C 1
ATOM 578 O O . MET A 1 80 ? 8.377 13.327 -6.008 1.00 92.69 80 MET A O 1
ATOM 582 N N . THR A 1 81 ? 9.804 14.905 -6.699 1.00 90.50 81 THR A N 1
ATOM 583 C CA . THR A 1 81 ? 10.047 15.541 -5.388 1.00 90.50 81 THR A CA 1
ATOM 584 C C . THR A 1 81 ? 8.776 15.817 -4.581 1.00 90.50 81 THR A C 1
ATOM 586 O O . THR A 1 81 ? 8.736 15.550 -3.382 1.00 90.50 81 THR A O 1
ATOM 589 N N . ARG A 1 82 ? 7.698 16.273 -5.233 1.00 94.31 82 ARG A N 1
ATOM 590 C CA . ARG A 1 82 ? 6.399 16.526 -4.582 1.00 94.31 82 ARG A CA 1
ATOM 591 C C . ARG A 1 82 ? 5.777 15.266 -3.971 1.00 94.31 82 ARG A C 1
ATOM 593 O O . ARG A 1 82 ? 5.097 15.365 -2.954 1.00 94.31 82 ARG A O 1
ATOM 600 N N . LEU A 1 83 ? 5.948 14.103 -4.601 1.00 89.94 83 LEU A N 1
ATOM 601 C CA . LEU A 1 83 ? 5.388 12.851 -4.086 1.00 89.94 83 LEU A CA 1
ATOM 602 C C . LEU A 1 83 ? 6.160 12.381 -2.854 1.00 89.94 83 LEU A C 1
ATOM 604 O O . LEU A 1 83 ? 5.531 11.985 -1.881 1.00 89.94 83 LEU A O 1
ATOM 608 N N . TRP A 1 84 ? 7.487 12.514 -2.859 1.00 91.19 84 TRP A N 1
ATOM 609 C CA . TRP A 1 84 ? 8.325 12.169 -1.708 1.00 91.19 84 TRP A CA 1
ATOM 610 C C . TRP A 1 84 ? 8.117 13.100 -0.521 1.00 91.19 84 TRP A C 1
ATOM 612 O O . TRP A 1 84 ? 7.988 12.622 0.597 1.00 91.19 84 TRP A O 1
ATOM 622 N N . ALA A 1 85 ? 7.993 14.409 -0.758 1.00 92.31 85 ALA A N 1
ATOM 623 C CA . ALA A 1 85 ? 7.745 15.382 0.307 1.00 92.31 85 ALA A CA 1
ATOM 624 C C . ALA A 1 85 ? 6.432 15.122 1.073 1.00 92.31 85 ALA A C 1
ATOM 626 O O . ALA A 1 85 ? 6.316 15.481 2.240 1.00 92.31 85 ALA A O 1
ATOM 627 N N . ASN A 1 86 ? 5.453 14.495 0.414 1.00 92.44 86 ASN A N 1
ATOM 628 C CA . ASN A 1 86 ? 4.148 14.177 0.991 1.00 92.44 86 ASN A CA 1
ATOM 629 C C . ASN A 1 86 ? 4.012 12.707 1.415 1.00 92.44 86 ASN A C 1
ATOM 631 O O . ASN A 1 86 ? 2.972 12.328 1.960 1.00 92.44 86 ASN A O 1
ATOM 635 N N . ASN A 1 87 ? 5.008 11.868 1.130 1.00 93.75 87 ASN A N 1
ATOM 636 C CA . ASN A 1 87 ? 4.986 10.468 1.517 1.00 93.75 87 ASN A CA 1
ATOM 637 C C . ASN A 1 87 ? 5.366 10.370 3.004 1.00 93.75 87 ASN A C 1
ATOM 639 O O . ASN A 1 87 ? 6.424 10.870 3.384 1.00 93.75 87 ASN A O 1
ATOM 643 N N . PRO A 1 88 ? 4.527 9.780 3.875 1.00 94.00 88 PRO A N 1
ATOM 644 C CA . PRO A 1 88 ? 4.804 9.772 5.308 1.00 94.00 88 PRO A CA 1
ATOM 645 C C . PRO A 1 88 ? 5.987 8.877 5.712 1.00 94.00 88 PRO A C 1
ATOM 647 O O . PRO A 1 88 ? 6.399 8.935 6.874 1.00 94.00 88 PRO A O 1
ATOM 650 N N . ARG A 1 89 ? 6.523 8.054 4.799 1.00 91.75 89 ARG A N 1
ATOM 651 C CA . ARG A 1 89 ? 7.784 7.337 4.987 1.00 91.75 89 ARG A CA 1
ATOM 652 C C . ARG A 1 89 ? 8.510 7.066 3.675 1.00 91.75 89 ARG A C 1
ATOM 654 O O . ARG A 1 89 ? 7.837 6.892 2.634 1.00 91.75 89 ARG A O 1
#

pLDDT: mean 95.82, std 3.76, range [69.31, 98.56]

Sequence (89 aa):
NSLLLPYGMEFNALSNLCKFGAVAEALGEPIVGLSPRAAAGKSAEACRLLSLDVGIPQRMSAVGIRQEHLDALVDGAMKMTRLWANNPR